Protein AF-A0A3B0VGV9-F1 (afdb_monomer_lite)

Structure (mmCIF, N/CA/C/O backbone):
data_AF-A0A3B0VGV9-F1
#
_entry.id   AF-A0A3B0VGV9-F1
#
loop_
_atom_site.group_PDB
_atom_site.id
_atom_site.type_symbol
_atom_site.label_atom_id
_atom_site.label_alt_id
_atom_site.label_comp_id
_atom_site.label_asym_id
_atom_site.label_entity_id
_atom_site.label_seq_id
_atom_site.pdbx_PDB_ins_code
_atom_site.Cartn_x
_atom_site.Cartn_y
_atom_site.Cartn_z
_atom_site.occupancy
_atom_site.B_iso_or_equiv
_atom_site.auth_seq_id
_atom_site.auth_comp_id
_atom_site.auth_asym_id
_atom_site.auth_atom_id
_atom_site.pdbx_PDB_model_num
ATOM 1 N N . PRO A 1 1 ? -14.354 -4.290 13.922 1.00 75.31 1 PRO A N 1
ATOM 2 C CA . PRO A 1 1 ? -13.645 -3.522 14.980 1.00 75.31 1 PRO A CA 1
ATOM 3 C C . PRO A 1 1 ? -12.414 -2.811 14.405 1.00 75.31 1 PRO A C 1
ATOM 5 O O . PRO A 1 1 ? -11.785 -3.377 13.517 1.00 75.31 1 PRO A O 1
ATOM 8 N N . VAL A 1 2 ? -12.038 -1.621 14.897 1.00 79.44 2 VAL A N 1
ATOM 9 C CA . VAL A 1 2 ? -10.850 -0.884 14.397 1.00 79.44 2 VAL A CA 1
ATOM 10 C C . VAL A 1 2 ? -9.573 -1.736 14.478 1.00 79.44 2 VAL A C 1
ATOM 12 O O . VAL A 1 2 ? -8.767 -1.727 13.553 1.00 79.44 2 VAL A O 1
ATOM 15 N N . ALA A 1 3 ? -9.439 -2.556 15.526 1.00 84.06 3 ALA A N 1
ATOM 16 C CA . ALA A 1 3 ? -8.312 -3.475 15.710 1.00 84.06 3 ALA A CA 1
ATOM 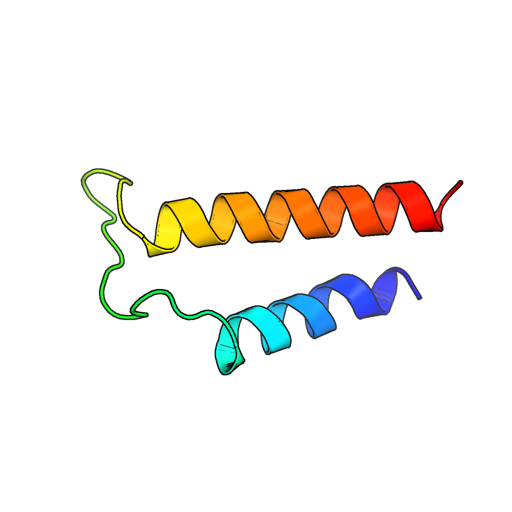17 C C . ALA A 1 3 ? -8.155 -4.519 14.582 1.00 84.06 3 ALA A C 1
ATOM 19 O O . ALA A 1 3 ? -7.049 -4.981 14.318 1.00 84.06 3 ALA A O 1
ATOM 20 N N . GLU A 1 4 ? -9.239 -4.873 13.890 1.00 87.00 4 GLU A N 1
ATOM 21 C CA . GLU A 1 4 ? -9.213 -5.845 12.791 1.00 87.00 4 GLU A CA 1
ATOM 22 C C . GLU A 1 4 ? -8.949 -5.198 11.424 1.00 87.00 4 GLU A C 1
ATOM 24 O O . GLU A 1 4 ? -8.603 -5.898 10.475 1.00 87.00 4 GLU A O 1
ATOM 29 N N . ALA A 1 5 ? -9.062 -3.872 11.303 1.00 87.00 5 ALA A N 1
ATOM 30 C CA . ALA A 1 5 ? -8.954 -3.186 10.016 1.00 87.00 5 ALA A CA 1
ATOM 31 C C . ALA A 1 5 ? -7.563 -3.351 9.376 1.00 87.00 5 ALA A C 1
ATOM 33 O O . ALA A 1 5 ? -7.462 -3.636 8.184 1.00 87.00 5 ALA A O 1
ATOM 34 N N . LEU A 1 6 ? -6.494 -3.240 10.174 1.00 87.19 6 LEU A N 1
ATOM 35 C CA . LEU A 1 6 ? -5.109 -3.422 9.719 1.00 87.19 6 LEU A CA 1
ATOM 36 C C . LEU A 1 6 ? -4.817 -4.835 9.174 1.00 87.19 6 LEU A C 1
ATOM 38 O O . LEU A 1 6 ? -4.314 -4.947 8.055 1.00 87.19 6 LEU A O 1
ATOM 42 N N . PRO A 1 7 ? -5.117 -5.931 9.898 1.00 90.50 7 PRO A N 1
ATOM 43 C CA . PRO A 1 7 ? -4.878 -7.268 9.362 1.00 90.50 7 PRO A CA 1
ATOM 44 C C . PRO A 1 7 ? -5.803 -7.621 8.185 1.00 90.50 7 PRO A C 1
ATOM 46 O O . PRO A 1 7 ? -5.393 -8.393 7.320 1.00 90.50 7 PRO A O 1
ATOM 49 N N . VAL A 1 8 ? -7.023 -7.071 8.116 1.00 91.25 8 VAL A N 1
ATOM 50 C CA . VAL A 1 8 ? -7.924 -7.267 6.964 1.00 91.25 8 VAL A CA 1
ATOM 51 C C . VAL A 1 8 ? -7.350 -6.616 5.711 1.00 91.25 8 VAL A C 1
ATOM 53 O O . VAL A 1 8 ? -7.168 -7.312 4.713 1.00 91.25 8 VAL A O 1
ATOM 56 N N . ILE A 1 9 ? -6.983 -5.331 5.765 1.00 92.50 9 ILE A N 1
ATOM 57 C CA . ILE A 1 9 ? -6.462 -4.648 4.575 1.00 92.50 9 ILE A CA 1
ATOM 58 C C . ILE A 1 9 ? -5.142 -5.253 4.094 1.00 92.50 9 ILE A C 1
ATOM 60 O O . ILE A 1 9 ? -4.935 -5.374 2.892 1.00 92.50 9 ILE A O 1
ATOM 64 N N . GLY A 1 10 ? -4.271 -5.702 5.005 1.00 91.44 10 GLY A N 1
ATOM 65 C CA . GLY A 1 10 ? -3.041 -6.398 4.621 1.00 91.44 10 GLY A CA 1
ATOM 66 C C . GLY A 1 10 ? -3.319 -7.642 3.771 1.00 91.44 10 GLY A C 1
ATOM 67 O O . GLY A 1 10 ? -2.659 -7.855 2.755 1.00 91.44 10 GLY A O 1
ATOM 68 N N . ARG A 1 11 ? -4.342 -8.430 4.132 1.00 94.31 11 ARG A N 1
ATOM 69 C CA . ARG A 1 11 ? -4.768 -9.597 3.342 1.00 94.31 11 ARG A CA 1
ATOM 70 C C . ARG A 1 11 ? -5.418 -9.197 2.022 1.00 94.31 11 ARG A C 1
ATOM 72 O O . ARG A 1 11 ? -5.126 -9.817 1.006 1.00 94.31 11 ARG A O 1
ATOM 79 N N . GLU A 1 12 ? -6.272 -8.179 2.019 1.00 93.94 12 GLU A N 1
ATOM 80 C CA . GLU A 1 12 ? -6.922 -7.729 0.785 1.00 93.94 12 GLU A CA 1
ATOM 81 C C . GLU A 1 12 ? -5.909 -7.213 -0.236 1.00 93.94 12 GLU A C 1
ATOM 83 O O . GLU A 1 12 ? -5.967 -7.592 -1.401 1.00 93.94 12 GLU A O 1
ATOM 88 N N . VAL A 1 13 ? -4.928 -6.419 0.199 1.00 93.94 13 VAL A N 1
ATOM 89 C CA . VAL A 1 13 ? -3.837 -5.967 -0.672 1.00 93.94 13 VAL A CA 1
ATOM 90 C C . VAL A 1 13 ? -3.036 -7.162 -1.191 1.00 93.94 13 VAL A C 1
ATOM 92 O O . VAL A 1 13 ? -2.752 -7.224 -2.381 1.00 93.94 13 VAL A O 1
ATOM 95 N N . GLN A 1 14 ? -2.714 -8.137 -0.337 1.00 91.12 14 GLN A N 1
ATOM 96 C CA . GLN A 1 14 ? -1.921 -9.305 -0.731 1.00 91.12 14 GLN A CA 1
ATOM 97 C C . GLN A 1 14 ? -2.600 -10.186 -1.793 1.00 91.12 14 GLN A C 1
ATOM 99 O O . GLN A 1 14 ? -1.902 -10.734 -2.646 1.00 91.12 14 GLN A O 1
ATOM 104 N N . TYR A 1 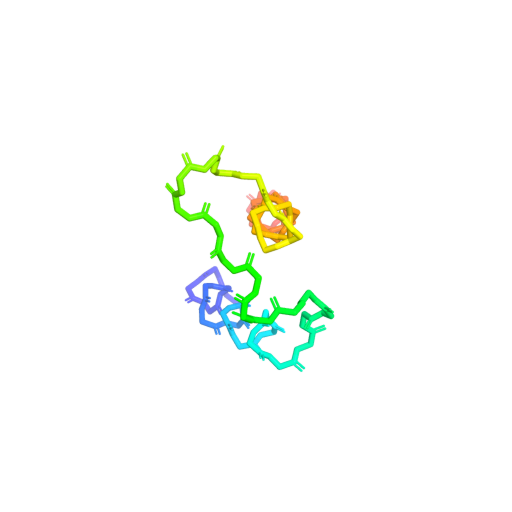15 ? -3.923 -10.362 -1.725 1.00 93.81 15 TYR A N 1
ATOM 105 C CA . TYR A 1 15 ? -4.647 -11.310 -2.584 1.00 93.81 15 TYR A CA 1
ATOM 106 C C . TYR A 1 15 ? -5.458 -10.660 -3.709 1.00 93.81 15 TYR A C 1
ATOM 108 O O . TYR A 1 15 ? -5.719 -11.319 -4.712 1.00 93.81 15 TYR A O 1
ATOM 116 N N . PHE A 1 16 ? -5.863 -9.396 -3.564 1.00 94.25 16 PHE A N 1
ATOM 117 C CA . PHE A 1 1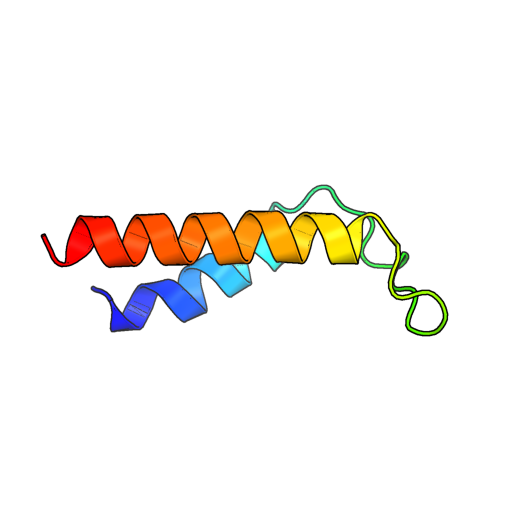6 ? -6.757 -8.720 -4.512 1.00 94.25 16 PHE A CA 1
ATOM 118 C C . PHE A 1 16 ? -6.148 -7.483 -5.176 1.00 94.25 16 PHE A C 1
ATOM 120 O O . PHE A 1 16 ? -6.752 -6.943 -6.104 1.00 94.25 16 PHE A O 1
ATOM 127 N N . CYS A 1 17 ? -4.969 -7.011 -4.753 1.00 95.19 17 CYS A N 1
ATOM 128 C CA . CYS A 1 17 ? -4.305 -5.924 -5.466 1.00 95.19 17 CYS A CA 1
ATOM 129 C C . CYS A 1 17 ? -3.841 -6.405 -6.846 1.00 95.19 17 CYS A C 1
ATOM 131 O O . CYS A 1 17 ? -3.090 -7.368 -6.964 1.00 95.19 17 CYS A O 1
ATOM 133 N N . ALA A 1 18 ? -4.270 -5.702 -7.894 1.00 95.25 18 ALA A N 1
ATOM 134 C CA . ALA A 1 18 ? -3.901 -6.010 -9.274 1.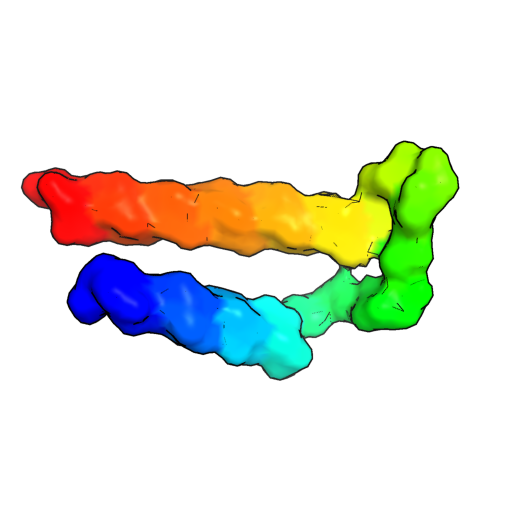00 95.25 18 ALA A CA 1
ATOM 135 C C . ALA A 1 18 ? -2.528 -5.443 -9.686 1.00 95.25 18 ALA A C 1
ATOM 137 O O . ALA A 1 18 ? -2.094 -5.652 -10.818 1.00 95.25 18 ALA A O 1
ATOM 138 N N . ALA A 1 19 ? -1.859 -4.682 -8.811 1.00 95.62 19 ALA A N 1
ATOM 139 C CA . ALA A 1 19 ? -0.521 -4.183 -9.098 1.00 95.62 19 ALA A CA 1
ATOM 140 C C . ALA A 1 19 ? 0.479 -5.346 -9.116 1.00 95.62 19 ALA A C 1
ATOM 142 O O . ALA A 1 19 ? 0.479 -6.176 -8.211 1.00 95.62 19 ALA A O 1
ATOM 143 N N . ASP A 1 20 ? 1.348 -5.372 -10.129 1.00 93.44 20 ASP A N 1
ATOM 144 C CA . ASP A 1 20 ? 2.426 -6.355 -10.223 1.00 93.44 20 ASP A CA 1
ATOM 145 C C . ASP A 1 20 ? 3.322 -6.290 -8.968 1.00 93.44 20 ASP A C 1
ATOM 147 O O . ASP A 1 20 ? 3.960 -5.256 -8.735 1.00 93.44 20 ASP A O 1
ATOM 151 N N . PRO A 1 21 ? 3.399 -7.367 -8.162 1.00 89.19 21 PRO A N 1
ATOM 152 C CA . PRO A 1 21 ? 4.168 -7.378 -6.922 1.00 89.19 21 PRO A CA 1
ATOM 153 C C . PRO A 1 21 ? 5.685 -7.297 -7.151 1.00 89.19 21 PRO A C 1
ATOM 155 O O . PRO A 1 21 ? 6.421 -6.975 -6.219 1.00 89.19 21 PRO A O 1
ATOM 158 N N . SER A 1 22 ? 6.170 -7.565 -8.367 1.00 92.19 22 SER A N 1
ATOM 159 C CA . SER A 1 22 ? 7.589 -7.450 -8.722 1.00 92.19 22 SER A CA 1
ATOM 160 C C . SER A 1 22 ? 8.008 -6.028 -9.108 1.00 92.19 22 SER A C 1
ATOM 162 O O . SER A 1 22 ? 9.196 -5.714 -9.108 1.00 92.19 22 SER A O 1
ATOM 164 N N . ALA A 1 23 ? 7.052 -5.130 -9.365 1.00 92.19 23 ALA A N 1
ATOM 165 C CA . ALA A 1 23 ? 7.306 -3.768 -9.832 1.00 92.19 23 ALA A CA 1
ATOM 166 C C . ALA A 1 23 ? 7.738 -2.799 -8.711 1.00 92.19 23 ALA A C 1
ATOM 168 O O . ALA A 1 23 ? 7.475 -1.597 -8.788 1.00 92.19 23 ALA A O 1
ATOM 169 N N . PHE A 1 24 ? 8.332 -3.281 -7.617 1.00 93.06 24 PHE A N 1
ATOM 170 C CA . PHE A 1 24 ? 8.789 -2.403 -6.544 1.00 93.06 24 PHE A CA 1
ATOM 171 C C . PHE A 1 24 ? 10.046 -1.650 -6.993 1.00 93.06 24 PHE A C 1
ATOM 173 O O . PHE A 1 24 ? 11.069 -2.265 -7.277 1.00 93.06 24 PHE A O 1
ATOM 180 N N . ASP A 1 25 ? 9.968 -0.319 -7.044 1.00 95.12 25 ASP A N 1
ATOM 181 C CA . ASP A 1 25 ? 11.095 0.538 -7.427 1.00 95.12 25 ASP A CA 1
ATOM 182 C C . ASP A 1 25 ? 11.591 1.382 -6.238 1.00 95.12 25 ASP A C 1
ATOM 184 O O . ASP A 1 25 ? 11.069 2.477 -5.999 1.00 95.12 25 ASP A O 1
ATOM 188 N N . PRO A 1 26 ? 12.607 0.910 -5.496 1.00 94.31 26 PRO A N 1
ATOM 189 C CA . PRO A 1 26 ? 13.162 1.648 -4.366 1.00 94.31 26 PRO A CA 1
ATOM 190 C C . PRO A 1 26 ? 14.029 2.847 -4.776 1.00 94.31 26 PRO A C 1
ATOM 192 O O . PRO A 1 26 ? 14.369 3.655 -3.916 1.00 94.31 26 PRO A O 1
ATOM 195 N N . ILE A 1 27 ? 14.425 2.963 -6.049 1.00 96.31 27 ILE A N 1
ATOM 196 C CA . ILE A 1 27 ? 15.325 4.025 -6.514 1.00 96.31 27 ILE A CA 1
ATOM 197 C C . ILE A 1 27 ? 14.522 5.281 -6.820 1.00 96.31 27 ILE A C 1
ATOM 199 O O . ILE A 1 27 ? 14.820 6.353 -6.295 1.00 96.31 27 ILE A O 1
ATOM 203 N N . SER A 1 28 ? 13.505 5.165 -7.675 1.00 94.94 28 SER A N 1
ATOM 204 C CA . SER A 1 28 ? 12.705 6.329 -8.064 1.00 94.94 28 SER A CA 1
ATOM 205 C C . SER A 1 28 ? 11.531 6.591 -7.120 1.00 94.94 28 SER A C 1
ATOM 207 O O . SER A 1 28 ? 10.988 7.699 -7.116 1.00 94.94 28 SER A O 1
ATOM 209 N N . GLY A 1 29 ? 11.106 5.576 -6.355 1.00 94.62 29 GLY A N 1
ATOM 210 C CA . GLY A 1 29 ? 9.878 5.614 -5.559 1.00 94.62 29 GLY A CA 1
ATOM 211 C C . GLY A 1 29 ? 8.606 5.707 -6.411 1.00 94.62 29 GLY A C 1
ATOM 212 O O . GLY A 1 29 ? 7.542 6.068 -5.903 1.00 94.62 29 GLY A O 1
ATOM 213 N N . LYS A 1 30 ? 8.700 5.445 -7.722 1.00 94.62 30 LYS A N 1
ATOM 214 C CA . LYS A 1 30 ? 7.596 5.560 -8.678 1.00 94.62 30 LYS A CA 1
ATOM 215 C C . LYS A 1 30 ? 7.358 4.220 -9.346 1.00 94.62 30 LYS A C 1
ATOM 217 O O . LYS A 1 30 ? 8.053 3.826 -10.272 1.00 94.62 30 LYS A O 1
ATOM 222 N N . SER A 1 31 ? 6.306 3.545 -8.910 1.00 95.94 31 SER A N 1
ATOM 223 C CA . SER A 1 31 ? 5.784 2.377 -9.606 1.00 95.94 31 SER A CA 1
ATOM 224 C C . SER A 1 31 ? 4.301 2.176 -9.318 1.00 95.94 31 SER A C 1
ATOM 226 O O . SER A 1 31 ? 3.724 2.847 -8.454 1.00 95.94 31 SER A O 1
ATOM 228 N N . SER A 1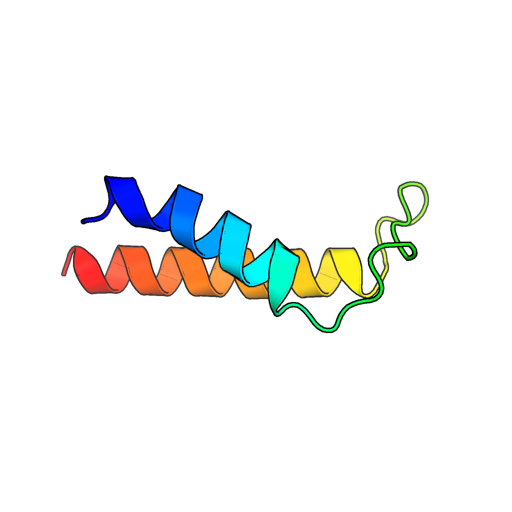 32 ? 3.680 1.239 -10.033 1.00 95.31 32 SER A N 1
ATOM 229 C CA . SER A 1 32 ? 2.296 0.816 -9.790 1.00 95.31 32 SER A CA 1
ATOM 230 C C . SER A 1 32 ? 2.071 0.395 -8.333 1.00 95.31 32 SER A C 1
ATOM 232 O O . SER A 1 32 ? 1.040 0.737 -7.759 1.00 95.31 32 SER A O 1
ATOM 234 N N . LEU A 1 33 ? 3.057 -0.255 -7.704 1.00 94.44 33 LEU A N 1
ATOM 235 C CA . LEU A 1 33 ? 3.038 -0.625 -6.285 1.00 94.44 33 LEU A CA 1
ATOM 236 C C . LEU A 1 33 ? 2.999 0.585 -5.346 1.00 94.44 33 LEU A C 1
ATOM 238 O O . LEU A 1 33 ? 2.196 0.609 -4.414 1.00 94.44 33 LEU A O 1
ATOM 242 N N . HIS A 1 34 ? 3.818 1.610 -5.599 1.00 95.19 34 HIS A N 1
ATOM 243 C CA . HIS A 1 34 ? 3.802 2.839 -4.799 1.00 95.19 34 HIS A CA 1
ATOM 244 C C . HIS A 1 34 ? 2.435 3.519 -4.877 1.00 95.19 34 HIS A C 1
ATOM 246 O O . HIS A 1 34 ? 1.852 3.867 -3.846 1.00 95.19 34 HIS A O 1
ATOM 252 N N . TYR A 1 35 ? 1.893 3.642 -6.093 1.00 95.81 35 TYR A N 1
ATOM 253 C CA . TYR A 1 35 ? 0.566 4.207 -6.316 1.00 95.81 35 TYR A CA 1
ATOM 254 C C . TYR A 1 35 ? -0.532 3.391 -5.618 1.00 95.81 35 TYR A C 1
ATOM 256 O O . TYR A 1 35 ? -1.334 3.960 -4.877 1.00 95.81 35 TYR A O 1
ATOM 264 N N . ALA A 1 36 ? -0.535 2.065 -5.775 1.00 95.88 36 ALA A N 1
ATOM 265 C CA . ALA A 1 36 ? -1.491 1.183 -5.107 1.00 95.88 36 ALA A CA 1
ATOM 266 C C . ALA A 1 36 ? -1.419 1.326 -3.579 1.00 95.88 36 ALA A C 1
ATOM 268 O O . ALA A 1 36 ? -2.449 1.498 -2.927 1.00 95.88 36 ALA A O 1
ATOM 269 N N . GLY A 1 37 ? -0.213 1.370 -3.004 1.00 93.38 37 GLY A N 1
ATOM 270 C CA . GLY A 1 37 ? -0.018 1.619 -1.575 1.00 93.38 37 GLY A CA 1
ATOM 271 C C . GLY A 1 37 ? -0.648 2.938 -1.110 1.00 93.38 37 GLY A C 1
ATOM 272 O O . GLY A 1 37 ? -1.314 2.969 -0.074 1.00 93.38 37 GLY A O 1
ATOM 273 N N . HIS A 1 38 ? -0.519 4.010 -1.901 1.00 95.62 38 HIS A N 1
ATOM 274 C CA . HIS A 1 38 ? -1.133 5.312 -1.604 1.00 95.62 38 HIS A CA 1
ATOM 275 C C . HIS A 1 38 ? -2.667 5.261 -1.665 1.00 95.62 38 HIS A C 1
ATOM 277 O O . HIS A 1 38 ? -3.345 5.875 -0.836 1.00 95.62 38 HIS A O 1
ATOM 283 N N . VAL A 1 39 ? -3.229 4.520 -2.622 1.00 95.94 39 VAL A N 1
ATOM 284 C CA . VAL A 1 39 ? -4.680 4.318 -2.737 1.00 95.94 39 VAL A CA 1
ATOM 285 C C . VAL A 1 39 ? -5.210 3.522 -1.542 1.00 95.94 39 VAL A C 1
ATOM 287 O O . VAL A 1 39 ? -6.146 3.972 -0.878 1.00 95.94 39 VAL A O 1
ATOM 290 N N . HIS A 1 40 ? -4.584 2.391 -1.210 1.00 95.56 40 HIS A N 1
ATOM 291 C CA . HIS A 1 40 ? -5.014 1.523 -0.112 1.00 95.56 40 HIS A CA 1
ATOM 292 C C . HIS A 1 40 ? -4.917 2.212 1.254 1.00 95.56 40 HIS A C 1
ATOM 294 O O . HIS A 1 40 ? -5.876 2.166 2.024 1.00 95.56 40 HIS A O 1
ATOM 300 N N . ILE A 1 41 ? -3.822 2.928 1.548 1.00 94.06 41 ILE A N 1
ATOM 301 C CA . ILE A 1 41 ? -3.694 3.634 2.834 1.00 94.06 41 ILE A CA 1
ATOM 302 C C . ILE A 1 41 ? -4.726 4.760 2.974 1.00 94.06 41 ILE A C 1
ATOM 304 O O . ILE A 1 41 ? -5.243 5.000 4.066 1.00 94.06 41 ILE A O 1
ATOM 308 N N . LYS A 1 42 ? -5.072 5.442 1.874 1.00 95.19 42 LYS A N 1
ATOM 309 C CA . LYS A 1 42 ? -6.103 6.488 1.876 1.00 95.19 42 LYS A CA 1
ATOM 310 C C . LYS A 1 42 ? -7.499 5.898 2.085 1.00 95.19 42 LYS A C 1
ATOM 312 O O . LYS A 1 42 ? -8.285 6.477 2.832 1.00 95.19 42 LYS A O 1
ATOM 317 N N . ALA A 1 43 ? -7.789 4.751 1.470 1.00 91.69 43 ALA A N 1
ATOM 318 C CA . ALA A 1 43 ? -9.040 4.024 1.678 1.00 91.69 43 ALA A CA 1
ATOM 319 C C . ALA A 1 43 ? -9.186 3.543 3.130 1.00 91.69 43 ALA A C 1
ATOM 321 O O . ALA A 1 43 ? -10.240 3.757 3.727 1.00 91.69 43 ALA A O 1
ATOM 322 N N . LEU A 1 44 ? -8.118 2.989 3.722 1.00 91.81 44 LEU A N 1
ATOM 323 C CA . LEU A 1 44 ? -8.104 2.574 5.128 1.00 91.81 44 LEU A CA 1
ATOM 324 C C . LEU A 1 44 ? -8.434 3.732 6.063 1.00 91.81 44 LEU A C 1
ATOM 326 O O . LEU A 1 44 ? -9.318 3.603 6.901 1.00 91.81 44 LEU A O 1
ATOM 330 N N . ARG A 1 45 ? -7.731 4.861 5.910 1.00 91.56 45 ARG A N 1
ATOM 331 C CA . ARG A 1 45 ? -7.945 6.054 6.743 1.00 91.56 45 ARG A CA 1
ATOM 332 C C . ARG A 1 45 ? -9.396 6.508 6.675 1.00 91.56 45 ARG A C 1
ATOM 334 O O . ARG A 1 45 ? -10.043 6.592 7.706 1.00 91.56 45 ARG A O 1
ATOM 341 N N . LYS A 1 46 ? -9.941 6.648 5.461 1.00 90.31 46 LYS A N 1
ATOM 342 C CA . LYS A 1 46 ? -11.350 7.011 5.261 1.00 90.31 46 LYS A CA 1
ATOM 343 C C . LYS A 1 46 ? -12.311 6.034 5.948 1.00 90.31 46 LYS A C 1
ATOM 345 O O . LYS A 1 46 ? -13.294 6.465 6.538 1.00 90.31 46 LYS A O 1
ATOM 350 N N . ALA A 1 47 ? -12.054 4.729 5.860 1.00 87.44 47 ALA A N 1
ATOM 351 C CA . ALA A 1 47 ? -12.895 3.723 6.503 1.00 87.44 47 ALA A CA 1
ATOM 352 C C . ALA A 1 47 ? -12.825 3.799 8.038 1.00 87.44 47 ALA A C 1
ATOM 354 O O . ALA A 1 47 ? -13.856 3.683 8.695 1.00 87.44 47 ALA A O 1
ATOM 355 N N . VAL A 1 48 ? -11.633 4.022 8.601 1.00 87.69 48 VAL A N 1
ATOM 356 C CA . VAL A 1 48 ? -11.429 4.190 10.048 1.00 87.69 48 VAL A CA 1
ATOM 357 C C . VAL A 1 48 ? -12.093 5.472 10.553 1.00 87.69 48 VAL A C 1
ATOM 359 O O . VAL A 1 48 ? -12.819 5.411 11.541 1.00 87.69 48 VAL A O 1
ATOM 362 N N . ASP A 1 49 ? -11.914 6.595 9.855 1.00 88.38 49 ASP A N 1
ATOM 363 C CA . ASP A 1 49 ? -12.518 7.887 10.210 1.00 88.38 49 ASP A CA 1
ATOM 364 C C . ASP A 1 49 ? -14.055 7.799 10.220 1.00 88.38 49 ASP A C 1
ATOM 366 O O . ASP A 1 49 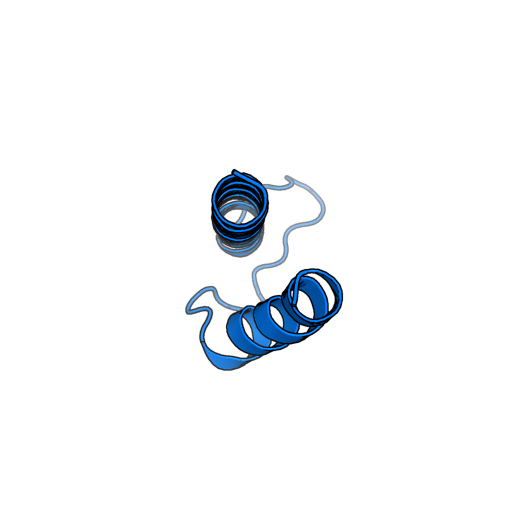? -14.713 8.255 11.156 1.00 88.38 49 ASP A O 1
ATOM 370 N N . ASN A 1 50 ? -14.629 7.134 9.212 1.00 83.25 50 ASN A N 1
ATOM 371 C CA . ASN A 1 50 ? -16.072 6.908 9.115 1.00 83.25 50 ASN A CA 1
ATOM 372 C C . ASN A 1 50 ? -16.617 5.950 10.184 1.00 83.25 50 ASN A C 1
ATOM 374 O O . ASN A 1 50 ? -17.792 6.031 10.514 1.00 83.25 50 ASN A O 1
ATOM 378 N N . ALA A 1 51 ? -15.808 5.013 10.685 1.00 79.06 51 ALA A N 1
ATOM 379 C CA . ALA A 1 51 ? -16.231 4.053 11.705 1.00 79.06 51 ALA A CA 1
ATOM 380 C C . ALA A 1 51 ? -16.182 4.625 13.135 1.00 79.06 51 ALA A C 1
ATOM 382 O O . ALA A 1 51 ? -16.734 4.013 14.048 1.00 79.06 51 ALA A O 1
ATOM 383 N N . GLY A 1 52 ? -15.484 5.749 13.336 1.00 67.50 52 GLY A N 1
ATOM 384 C CA . GLY A 1 52 ? -15.398 6.472 14.610 1.00 67.50 52 GLY A CA 1
ATOM 385 C C . GLY A 1 52 ? -16.305 7.706 14.718 1.00 67.50 52 GLY A C 1
ATOM 386 O O . GLY A 1 52 ? -16.261 8.370 15.752 1.00 67.50 52 GLY A O 1
ATOM 387 N N . SER A 1 53 ? -17.079 8.016 13.670 1.00 51.88 53 SER A N 1
ATOM 388 C CA . SER A 1 53 ? -18.132 9.050 13.646 1.00 51.88 53 SER A CA 1
ATOM 389 C C . SER A 1 53 ? -19.500 8.435 13.932 1.00 51.88 53 SER A C 1
ATOM 391 O O . SER A 1 53 ? -20.342 9.144 14.525 1.00 51.88 53 SER A O 1
#

Organism: NCBI:txid652676

pLDDT: mean 90.49, std 7.79, range [51.88, 96.31]

Secondary structure (DSSP, 8-state):
-HHHHHHHHHHHHHHH--S-TT---TTT--SHHHHHHHHHHHHHHHHHHHH--

Foldseek 3Di:
DLVCLVVVLVVCCVPPPPFDPVQDDPPPCDDPVSVVVVVSVVVSVVVSVVVVD

Sequence (53 aa):
PVAEALPVIGREVQYFCAADPSAFDPISGKSSLHYAGHVHIKALRKAVDNAGS

Radius of gyration: 12.68 Å; chains: 1; bounding box: 34×20×26 Å